Protein AF-A0A7S4FF90-F1 (afdb_monomer_lite)

Structure (mmCIF, N/CA/C/O backbone):
data_AF-A0A7S4FF90-F1
#
_entry.id   AF-A0A7S4FF90-F1
#
loop_
_atom_site.group_PDB
_atom_site.id
_atom_site.type_symbol
_atom_site.label_atom_id
_atom_site.label_alt_id
_atom_site.label_comp_id
_atom_site.label_asym_id
_atom_site.label_entity_id
_atom_site.label_seq_id
_atom_site.pdbx_PDB_ins_code
_atom_site.Cartn_x
_atom_site.Cartn_y
_atom_site.Cartn_z
_atom_site.occupancy
_atom_site.B_iso_or_equiv
_atom_site.auth_seq_id
_atom_site.auth_comp_id
_atom_site.auth_asym_id
_atom_site.auth_atom_id
_atom_site.pdbx_PDB_model_num
ATOM 1 N N . GLY A 1 1 ? 12.988 -17.284 -29.645 1.00 31.52 1 GLY A N 1
ATOM 2 C CA . GLY A 1 1 ? 12.942 -15.850 -29.311 1.00 31.52 1 GLY A CA 1
ATOM 3 C C . GLY A 1 1 ? 12.206 -15.720 -28.003 1.00 31.52 1 GLY A C 1
ATOM 4 O O . GLY A 1 1 ? 11.126 -16.286 -27.910 1.00 31.52 1 GLY A O 1
ATOM 5 N N . ASN A 1 2 ? 12.832 -15.107 -26.997 1.00 38.25 2 ASN A N 1
ATOM 6 C CA . ASN A 1 2 ? 12.338 -15.060 -25.618 1.00 38.25 2 ASN A CA 1
ATOM 7 C C . ASN A 1 2 ? 10.950 -14.419 -25.531 1.00 38.25 2 ASN A C 1
ATOM 9 O O . ASN A 1 2 ? 10.757 -13.284 -25.960 1.00 38.25 2 ASN A O 1
ATOM 13 N N . GLY A 1 3 ? 10.005 -15.183 -24.983 1.00 40.59 3 GLY A N 1
ATOM 14 C CA . GLY A 1 3 ? 8.687 -14.714 -24.585 1.00 40.59 3 GLY A CA 1
ATOM 15 C C . GLY A 1 3 ? 8.758 -14.007 -23.235 1.00 40.59 3 GLY A C 1
ATOM 16 O O . GLY A 1 3 ? 9.409 -14.489 -22.315 1.00 40.59 3 GLY A O 1
ATOM 17 N N . GLY A 1 4 ? 8.085 -12.868 -23.130 1.00 38.28 4 GLY A N 1
ATOM 18 C CA . GLY A 1 4 ? 8.013 -12.059 -21.915 1.00 38.28 4 GLY A CA 1
ATOM 19 C C . GLY A 1 4 ? 6.766 -11.193 -21.980 1.00 38.28 4 GLY A C 1
ATOM 20 O O . GLY A 1 4 ? 6.821 -10.030 -22.347 1.00 38.28 4 GLY A O 1
ATOM 21 N N . GLY A 1 5 ? 5.616 -11.815 -21.749 1.00 40.16 5 GLY A N 1
ATOM 22 C CA . GLY A 1 5 ? 4.304 -11.179 -21.832 1.00 40.16 5 GLY A CA 1
ATOM 23 C C . GLY A 1 5 ? 3.235 -12.143 -21.341 1.00 40.16 5 GLY A C 1
ATOM 24 O O . GLY A 1 5 ? 2.258 -12.408 -22.037 1.00 40.16 5 GLY A O 1
ATOM 25 N N . GLY A 1 6 ? 3.484 -12.776 -20.194 1.00 44.72 6 GLY A N 1
ATOM 26 C CA . GLY A 1 6 ? 2.491 -13.623 -19.550 1.00 44.72 6 GLY A CA 1
ATOM 27 C C . GLY A 1 6 ? 1.361 -12.753 -19.014 1.00 44.72 6 GLY A C 1
ATOM 28 O O . GLY A 1 6 ? 1.610 -11.826 -18.248 1.00 44.72 6 GLY A O 1
ATOM 29 N N . ARG A 1 7 ? 0.122 -13.062 -19.409 1.00 55.56 7 ARG A N 1
ATOM 30 C CA . ARG A 1 7 ? -1.108 -12.631 -18.728 1.00 55.56 7 ARG A CA 1
ATOM 31 C C . ARG A 1 7 ? -1.190 -13.327 -17.364 1.00 55.56 7 ARG A C 1
ATOM 33 O O . ARG A 1 7 ? -2.052 -14.174 -17.162 1.00 55.56 7 ARG A O 1
ATOM 40 N N . ASN A 1 8 ? -0.226 -13.070 -16.493 1.00 62.44 8 ASN A N 1
ATOM 41 C CA . ASN A 1 8 ? -0.257 -13.612 -15.148 1.00 62.44 8 ASN A CA 1
ATOM 42 C C . ASN A 1 8 ? -1.227 -12.764 -14.333 1.00 62.44 8 ASN A C 1
ATOM 44 O O . ASN A 1 8 ? -1.243 -11.536 -14.473 1.00 62.44 8 ASN A O 1
ATOM 48 N N . ASP A 1 9 ? -2.032 -13.424 -13.505 1.00 70.44 9 ASP A N 1
ATOM 49 C CA . ASP A 1 9 ? -2.804 -12.720 -12.493 1.00 70.44 9 ASP A CA 1
ATOM 50 C C . ASP A 1 9 ? -1.830 -11.908 -11.628 1.00 70.44 9 ASP A C 1
ATOM 52 O O . ASP A 1 9 ? -0.732 -12.387 -11.313 1.00 70.44 9 ASP A O 1
ATOM 56 N N . PRO A 1 10 ? -2.178 -10.665 -11.275 1.00 80.38 10 PRO A N 1
ATOM 57 C CA . PRO A 1 10 ? -1.313 -9.868 -10.433 1.00 80.38 10 PRO A CA 1
ATOM 58 C C . PRO A 1 10 ? -1.203 -10.509 -9.055 1.00 80.38 10 PRO A C 1
ATOM 60 O O . PRO A 1 10 ? -2.195 -10.941 -8.464 1.00 80.38 10 PRO A O 1
ATOM 63 N N . PHE A 1 11 ? 0.015 -10.514 -8.533 1.00 82.69 11 PHE A N 1
ATOM 64 C CA . PHE A 1 11 ? 0.277 -10.881 -7.156 1.00 82.69 11 PHE A CA 1
ATOM 65 C C . PHE A 1 11 ? 0.135 -9.645 -6.263 1.00 82.69 11 PHE A C 1
ATOM 67 O O . PHE A 1 11 ? 0.699 -8.591 -6.551 1.00 82.69 11 PHE A O 1
ATOM 74 N N . VAL A 1 12 ? -0.635 -9.783 -5.187 1.00 88.12 12 VAL A N 1
ATOM 75 C CA . VAL A 1 12 ? -0.712 -8.821 -4.086 1.00 88.12 12 VAL A CA 1
ATOM 76 C C . VAL A 1 12 ? -0.444 -9.622 -2.822 1.00 88.12 12 VAL A C 1
ATOM 78 O O . VAL A 1 12 ? -1.143 -10.603 -2.567 1.00 88.12 12 VAL A O 1
ATOM 81 N N . GLY A 1 13 ? 0.582 -9.233 -2.074 1.00 89.25 13 GLY A N 1
ATOM 82 C CA . GLY A 1 13 ? 0.916 -9.841 -0.792 1.00 89.25 13 GLY A CA 1
ATOM 83 C C . GLY A 1 13 ? 0.886 -8.814 0.332 1.00 89.25 13 GLY A C 1
ATOM 84 O O . GLY A 1 13 ? 0.913 -7.610 0.075 1.00 89.25 13 GLY A O 1
ATOM 85 N N . ASP A 1 14 ? 0.818 -9.326 1.556 1.00 92.81 14 ASP A N 1
ATOM 86 C CA . ASP A 1 14 ? 0.769 -8.542 2.785 1.00 92.81 14 ASP A CA 1
ATOM 87 C C . ASP A 1 14 ? 2.073 -8.723 3.568 1.00 92.81 14 ASP A C 1
ATOM 89 O O . ASP A 1 14 ? 2.492 -9.853 3.865 1.00 92.81 14 ASP A O 1
ATOM 93 N N . PHE A 1 15 ? 2.749 -7.606 3.815 1.00 93.81 15 PHE A N 1
ATOM 94 C CA . PHE A 1 15 ? 4.117 -7.568 4.311 1.00 93.81 15 PHE A CA 1
ATOM 95 C C . PHE A 1 15 ? 4.300 -6.406 5.279 1.00 93.81 15 PHE A C 1
ATOM 97 O O . PHE A 1 15 ? 3.741 -5.325 5.085 1.00 93.81 15 PHE A O 1
ATOM 104 N N . PHE A 1 16 ? 5.160 -6.609 6.271 1.00 94.50 16 PHE A N 1
ATOM 105 C CA . PHE A 1 16 ? 5.521 -5.594 7.245 1.00 94.50 16 PHE A CA 1
ATOM 106 C C . PHE A 1 16 ? 7.035 -5.575 7.461 1.00 94.50 16 PHE A C 1
ATOM 108 O O . PHE A 1 16 ? 7.709 -6.605 7.465 1.00 94.50 16 PHE A O 1
ATOM 115 N N . GLU A 1 17 ? 7.583 -4.378 7.632 1.00 93.12 17 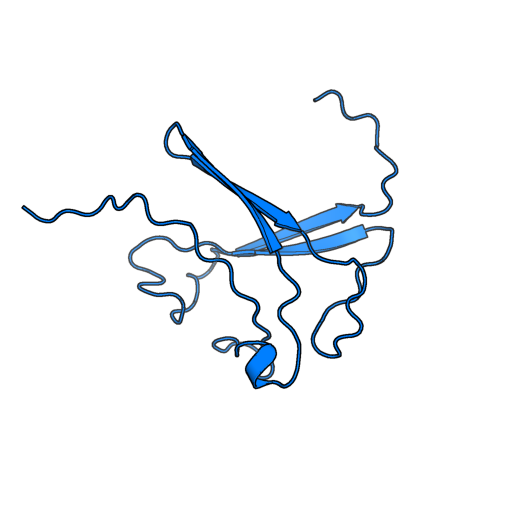GLU A N 1
ATOM 116 C CA . GLU A 1 17 ? 9.006 -4.177 7.864 1.00 93.12 17 GLU A CA 1
ATOM 117 C C . GLU A 1 17 ? 9.233 -3.926 9.369 1.00 93.12 17 GLU A C 1
ATOM 119 O O . GLU A 1 17 ? 8.695 -2.975 9.939 1.00 93.12 17 GLU A O 1
ATOM 124 N N . VAL A 1 18 ? 10.028 -4.790 10.021 1.00 93.25 18 VAL A N 1
ATOM 125 C CA . VAL A 1 18 ? 10.363 -4.703 11.460 1.00 93.25 18 VAL A CA 1
ATOM 126 C C . VAL A 1 18 ? 11.809 -4.256 11.754 1.00 93.25 18 VAL A C 1
ATOM 128 O O . VAL A 1 18 ? 12.180 -4.105 12.923 1.00 93.25 18 VAL A O 1
ATOM 131 N N . HIS A 1 19 ? 12.658 -4.085 10.740 1.00 91.81 19 HIS A N 1
ATOM 132 C CA . HIS A 1 19 ? 14.110 -3.885 10.844 1.00 91.81 19 HIS A CA 1
ATOM 133 C C . HIS A 1 19 ? 14.609 -2.519 10.309 1.00 91.81 19 HIS A C 1
ATOM 135 O O . HIS A 1 19 ? 15.810 -2.235 10.353 1.00 91.81 19 HIS A O 1
ATOM 141 N N . GLY A 1 20 ? 13.717 -1.636 9.870 1.00 88.25 20 GLY A N 1
ATOM 142 C CA . GLY A 1 20 ? 13.978 -0.380 9.177 1.00 88.25 20 GLY A CA 1
ATOM 143 C C . GLY A 1 20 ? 14.141 -0.514 7.655 1.00 88.25 20 GLY A C 1
ATOM 144 O O . GLY A 1 20 ? 13.205 -0.746 6.904 1.00 88.25 20 GLY A O 1
ATOM 145 N N . ASN A 1 21 ? 15.336 -0.218 7.152 1.00 86.62 21 ASN A N 1
ATOM 146 C CA . ASN A 1 21 ? 15.607 -0.159 5.712 1.00 86.62 21 ASN A CA 1
ATOM 147 C C . ASN A 1 21 ? 16.015 -1.543 5.173 1.00 86.62 21 ASN A C 1
ATOM 149 O O . ASN A 1 21 ? 17.150 -1.713 4.717 1.00 86.62 21 ASN A O 1
ATOM 153 N N . ALA A 1 22 ? 15.131 -2.535 5.307 1.00 90.81 22 ALA A N 1
ATOM 154 C CA . ALA A 1 22 ? 15.365 -3.919 4.899 1.00 90.81 22 ALA A CA 1
ATOM 155 C C . ALA A 1 22 ? 14.195 -4.489 4.076 1.00 90.81 22 ALA A C 1
ATOM 157 O O . ALA A 1 22 ? 13.176 -3.831 3.866 1.00 90.81 22 ALA A O 1
ATOM 158 N N . VAL A 1 23 ? 14.374 -5.714 3.573 1.00 91.19 23 VAL A N 1
ATOM 159 C CA . VAL A 1 23 ? 13.310 -6.464 2.891 1.00 91.19 23 VAL A CA 1
ATOM 160 C C . VAL A 1 23 ? 12.199 -6.751 3.905 1.00 91.19 23 VAL A C 1
ATOM 162 O O . VAL A 1 23 ? 12.515 -7.245 4.990 1.00 91.19 23 VAL A O 1
ATOM 165 N N . PRO A 1 24 ? 10.929 -6.446 3.593 1.00 93.69 24 PRO A N 1
ATOM 166 C CA . PRO A 1 24 ? 9.842 -6.672 4.529 1.00 93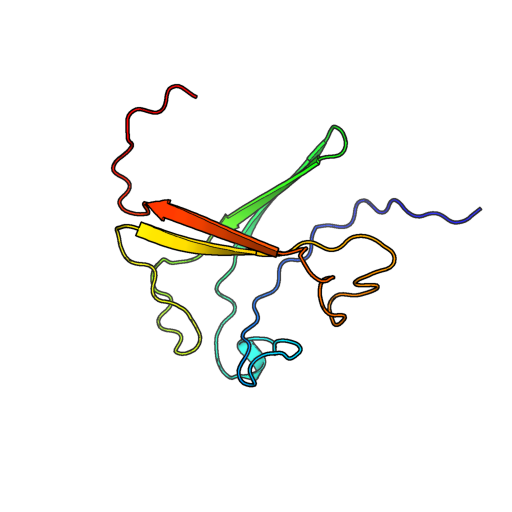.69 24 PRO A CA 1
ATOM 167 C C . PRO A 1 24 ? 9.535 -8.170 4.659 1.00 93.69 24 PRO A C 1
ATOM 169 O O . PRO A 1 24 ? 9.607 -8.928 3.687 1.00 93.69 24 PRO A O 1
ATOM 172 N N . ASP A 1 25 ? 9.160 -8.592 5.862 1.00 94.19 25 ASP A N 1
ATOM 173 C CA . ASP A 1 25 ? 8.723 -9.958 6.130 1.00 94.19 25 ASP A CA 1
ATOM 174 C C . ASP A 1 25 ? 7.237 -10.107 5.791 1.00 94.19 25 ASP A C 1
ATOM 176 O O . ASP A 1 25 ? 6.459 -9.156 5.878 1.00 94.19 25 ASP A O 1
ATOM 180 N N . SER A 1 26 ? 6.808 -11.316 5.420 1.00 93.88 26 SER A N 1
ATOM 181 C CA . SER A 1 26 ? 5.372 -11.588 5.290 1.00 93.88 26 SER A CA 1
ATOM 182 C C . SER A 1 26 ? 4.689 -11.416 6.643 1.00 93.88 26 SER A C 1
ATOM 184 O O . SER A 1 26 ? 5.151 -11.975 7.642 1.00 93.88 26 SER A O 1
ATOM 186 N N . ASP A 1 27 ? 3.555 -10.719 6.659 1.00 92.44 27 ASP A N 1
ATOM 187 C CA . ASP A 1 27 ? 2.858 -10.402 7.905 1.00 92.44 27 ASP A CA 1
ATOM 188 C C . ASP A 1 27 ? 2.429 -11.665 8.683 1.00 92.44 27 ASP A C 1
ATOM 190 O O . ASP A 1 27 ? 2.616 -11.792 9.896 1.00 92.44 27 ASP A O 1
ATOM 194 N N . VAL A 1 28 ? 2.010 -12.705 7.955 1.00 94.12 28 VAL A N 1
ATOM 195 C CA . VAL A 1 28 ? 1.678 -14.021 8.526 1.00 94.12 28 VAL A CA 1
ATOM 196 C C . VAL A 1 28 ? 2.873 -14.653 9.253 1.00 94.12 28 VAL A C 1
ATOM 198 O O . VAL A 1 28 ? 2.703 -15.265 10.309 1.00 94.12 28 VAL A O 1
ATOM 201 N N . THR A 1 29 ? 4.095 -14.495 8.735 1.00 94.19 29 THR A N 1
ATOM 202 C CA . THR A 1 29 ? 5.318 -15.013 9.380 1.00 94.19 29 THR A CA 1
ATOM 203 C C . THR A 1 29 ? 5.615 -14.283 10.691 1.00 94.19 29 THR A C 1
ATOM 205 O O . THR A 1 29 ? 6.131 -14.888 11.632 1.00 94.19 29 THR A O 1
ATOM 208 N N . LEU A 1 30 ? 5.230 -13.010 10.792 1.00 93.31 30 LEU A N 1
ATOM 209 C CA . LEU A 1 30 ? 5.333 -12.208 12.012 1.00 93.31 30 LEU A CA 1
ATOM 210 C C . LEU A 1 30 ? 4.195 -12.488 13.017 1.00 93.31 30 LEU A C 1
ATOM 212 O O . LEU A 1 30 ? 4.156 -11.911 14.114 1.00 93.31 30 LEU A O 1
ATOM 216 N N . GLY A 1 31 ? 3.279 -13.398 12.674 1.00 93.75 31 GLY A N 1
ATOM 217 C CA . GLY A 1 31 ? 2.119 -13.771 13.479 1.00 93.75 31 GLY A CA 1
ATOM 218 C C . GLY A 1 31 ? 0.915 -12.846 13.307 1.00 93.75 31 GLY A C 1
ATOM 219 O O . GLY A 1 31 ? 0.064 -12.835 14.199 1.00 93.75 31 GLY A O 1
ATOM 220 N N . GLY A 1 32 ? 0.881 -12.070 12.222 1.00 94.00 32 GLY A N 1
ATOM 221 C CA . GLY A 1 32 ? -0.277 -11.300 11.788 1.00 94.00 32 GLY A CA 1
ATOM 222 C C . GLY A 1 32 ? -1.215 -12.067 10.848 1.00 94.00 32 GLY A C 1
ATOM 223 O O . GLY A 1 32 ? -1.209 -13.308 10.810 1.00 94.00 32 GLY A O 1
ATOM 224 N N . THR A 1 33 ? -2.030 -11.344 10.085 1.00 92.62 33 THR A N 1
ATOM 225 C CA . THR A 1 33 ? -3.015 -11.864 9.135 1.00 92.62 33 THR A CA 1
ATOM 226 C C . THR A 1 33 ? -2.887 -11.224 7.757 1.00 92.62 33 THR A C 1
ATOM 228 O O . THR A 1 33 ? -2.464 -10.098 7.602 1.00 92.62 33 THR A O 1
ATOM 231 N N . ASN A 1 34 ? -3.274 -11.955 6.706 1.00 90.44 34 ASN A N 1
ATOM 232 C CA . ASN A 1 34 ? -3.407 -11.332 5.389 1.00 90.44 34 ASN A CA 1
ATOM 233 C C . ASN A 1 34 ? -4.730 -10.558 5.333 1.00 90.44 34 ASN A C 1
ATOM 235 O O . ASN A 1 34 ? -5.804 -11.170 5.269 1.00 90.44 34 ASN A O 1
ATOM 239 N N . ASP A 1 35 ? -4.643 -9.232 5.339 1.00 90.19 35 ASP A N 1
ATOM 240 C CA . ASP A 1 35 ? -5.783 -8.321 5.409 1.00 90.19 35 ASP A CA 1
ATOM 241 C C . ASP A 1 35 ? -6.109 -7.635 4.073 1.00 90.19 35 ASP A C 1
ATOM 243 O O . ASP A 1 35 ? -7.049 -6.829 3.986 1.00 90.19 35 ASP A O 1
ATOM 247 N N . LEU A 1 36 ? -5.384 -7.992 3.008 1.00 92.50 36 LEU A N 1
ATOM 248 C CA . LEU A 1 36 ? -5.581 -7.495 1.650 1.00 92.50 36 LEU A CA 1
ATOM 249 C C . LEU A 1 36 ? -6.322 -8.503 0.761 1.00 92.50 36 LEU A C 1
ATOM 251 O O . LEU A 1 36 ? -5.868 -9.610 0.483 1.00 92.50 36 LEU A O 1
ATOM 255 N N . GLU A 1 37 ? -7.460 -8.073 0.218 1.00 91.69 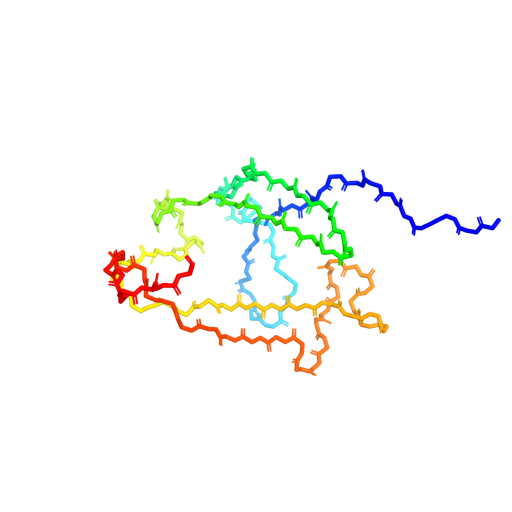37 GLU A N 1
ATOM 256 C CA . GLU A 1 37 ? -8.235 -8.824 -0.771 1.00 91.69 37 GLU A CA 1
ATOM 257 C C . GLU A 1 37 ? -8.133 -8.147 -2.146 1.00 91.69 37 GLU A C 1
ATOM 259 O O . GLU A 1 37 ? -8.478 -6.971 -2.299 1.00 91.69 37 GLU A O 1
ATOM 264 N N . VAL A 1 38 ? -7.727 -8.891 -3.180 1.00 91.44 38 VAL A N 1
ATOM 265 C CA . VAL A 1 38 ? -7.840 -8.428 -4.572 1.00 91.44 38 VAL A CA 1
ATOM 266 C C . VAL A 1 38 ? -9.295 -8.541 -5.017 1.00 91.44 38 VAL A C 1
ATOM 268 O O . VAL A 1 38 ? -9.838 -9.631 -5.154 1.00 91.44 38 VAL A O 1
ATOM 271 N N . VAL A 1 39 ? -9.924 -7.400 -5.289 1.00 94.38 39 VAL A N 1
ATOM 272 C CA . VAL A 1 39 ? -11.319 -7.323 -5.745 1.00 94.38 39 VAL A CA 1
ATOM 273 C C . VAL A 1 39 ? -11.417 -7.517 -7.257 1.00 94.38 39 VAL A C 1
ATOM 275 O O . VAL A 1 39 ? -12.325 -8.184 -7.745 1.00 94.38 39 VAL A O 1
ATOM 278 N N . SER A 1 40 ? -10.517 -6.894 -8.019 1.00 92.94 40 SER A N 1
ATOM 279 C CA . SER A 1 40 ? -10.477 -7.015 -9.480 1.00 92.94 40 SER A CA 1
ATOM 280 C C . SER A 1 40 ? -9.148 -6.525 -10.038 1.00 92.94 40 SER A C 1
ATOM 282 O O . SER A 1 40 ? -8.518 -5.646 -9.448 1.00 92.94 40 SER A O 1
ATOM 284 N N . HIS A 1 41 ? -8.786 -7.000 -11.224 1.00 92.06 41 HIS A N 1
ATOM 285 C CA . HIS A 1 41 ? -7.638 -6.506 -11.969 1.00 92.06 41 HIS A CA 1
ATOM 286 C C . HIS A 1 41 ? -7.959 -6.384 -13.459 1.00 92.06 41 HIS A C 1
ATOM 288 O O . HIS A 1 41 ? -8.724 -7.175 -14.009 1.00 92.06 41 HIS A O 1
ATOM 294 N N . ILE A 1 42 ? -7.390 -5.375 -14.113 1.00 91.81 42 ILE A N 1
ATOM 295 C CA . ILE A 1 42 ? -7.537 -5.154 -15.554 1.00 91.81 42 ILE A CA 1
ATOM 296 C C . ILE A 1 42 ? -6.177 -4.748 -16.112 1.00 91.81 42 ILE A C 1
ATOM 298 O O . ILE A 1 42 ? -5.536 -3.847 -15.576 1.00 91.81 42 ILE A O 1
ATOM 302 N N . TYR A 1 43 ? -5.767 -5.377 -17.214 1.00 87.62 43 TYR A N 1
ATOM 303 C CA . TYR A 1 43 ? -4.663 -4.904 -18.043 1.00 87.62 43 TYR A CA 1
ATOM 304 C C . TYR A 1 43 ? -5.206 -4.452 -19.397 1.00 87.62 43 TYR A C 1
ATOM 306 O O . TYR A 1 43 ? -5.742 -5.259 -20.162 1.00 87.62 43 TYR A O 1
ATOM 314 N N . LYS A 1 44 ? -5.106 -3.154 -19.683 1.00 89.75 44 LYS A N 1
ATOM 315 C CA . LYS A 1 44 ? -5.602 -2.558 -20.927 1.00 89.75 44 LYS A CA 1
ATOM 316 C C . LYS A 1 44 ? -4.769 -1.334 -21.291 1.00 89.75 44 LYS A C 1
ATOM 318 O O . LYS A 1 44 ? -4.396 -0.567 -20.413 1.00 89.75 44 LYS A O 1
ATOM 323 N N . ASP A 1 45 ? -4.493 -1.148 -22.581 1.00 91.06 45 ASP A N 1
ATOM 324 C CA . ASP A 1 45 ? -3.797 0.034 -23.113 1.00 91.06 45 ASP A CA 1
ATOM 325 C C . ASP A 1 45 ? -2.467 0.327 -22.393 1.00 91.06 45 ASP A C 1
ATOM 327 O O . ASP A 1 45 ? -2.176 1.468 -22.042 1.00 91.06 45 ASP A O 1
ATOM 331 N N . TRP A 1 46 ? -1.673 -0.725 -22.146 1.00 86.12 46 TRP A N 1
ATOM 332 C CA . TRP A 1 46 ? -0.399 -0.665 -21.411 1.00 86.12 46 TRP A CA 1
ATOM 333 C C . TRP A 1 46 ? -0.510 -0.190 -19.955 1.00 86.12 46 TRP A C 1
ATOM 335 O O . TRP A 1 46 ? 0.480 0.227 -19.360 1.00 86.12 46 TRP A O 1
ATOM 345 N N . LYS A 1 47 ? -1.701 -0.280 -19.358 1.00 88.00 47 LYS A N 1
ATOM 346 C CA . LYS A 1 47 ? -1.955 0.067 -17.959 1.00 88.00 47 LYS A CA 1
ATOM 347 C C . LYS A 1 47 ? -2.497 -1.136 -17.204 1.00 88.00 47 LYS A C 1
ATOM 349 O O . LYS A 1 47 ? -3.441 -1.785 -17.655 1.00 88.00 47 LYS A O 1
ATOM 354 N N . SER A 1 48 ? -1.924 -1.383 -16.032 1.00 88.94 48 SER A N 1
ATOM 355 C CA . SER A 1 48 ? -2.474 -2.295 -15.032 1.00 88.94 48 SER A CA 1
ATOM 356 C C . SER A 1 48 ? -3.307 -1.495 -14.040 1.00 88.94 48 SER A C 1
ATOM 358 O O . SER A 1 48 ? -2.873 -0.459 -13.542 1.00 88.94 48 SER A O 1
ATOM 360 N N . THR A 1 49 ? -4.511 -1.961 -13.745 1.00 91.25 49 THR A N 1
ATOM 361 C CA . THR A 1 49 ? -5.360 -1.410 -12.689 1.00 91.25 49 THR A CA 1
ATOM 362 C C . THR A 1 49 ? -5.707 -2.522 -11.722 1.00 91.25 49 THR A C 1
ATOM 364 O O . THR A 1 49 ? -6.241 -3.554 -12.125 1.00 91.25 49 THR A O 1
ATOM 367 N N . LEU A 1 50 ? -5.408 -2.288 -10.448 1.00 92.56 50 LEU A N 1
ATOM 368 C CA . LEU A 1 50 ? -5.722 -3.166 -9.333 1.00 92.56 50 LEU A CA 1
ATOM 369 C C . LEU A 1 50 ? -6.769 -2.496 -8.457 1.00 92.56 50 LEU A C 1
ATOM 371 O O . LEU A 1 50 ? -6.633 -1.329 -8.097 1.00 92.56 50 LEU A O 1
ATOM 375 N N . ARG A 1 51 ? -7.801 -3.248 -8.087 1.00 93.75 51 ARG A N 1
ATOM 376 C CA . ARG A 1 51 ? -8.709 -2.869 -7.011 1.00 93.75 51 ARG A CA 1
ATOM 377 C C . ARG A 1 51 ? -8.477 -3.814 -5.851 1.00 93.75 51 ARG A C 1
ATOM 379 O O . ARG A 1 51 ? -8.676 -5.017 -5.999 1.00 93.75 51 ARG A O 1
ATOM 386 N N . VAL A 1 52 ? -8.108 -3.252 -4.710 1.00 93.56 52 VAL A N 1
ATOM 387 C CA . VAL A 1 52 ? -7.912 -3.987 -3.461 1.00 93.56 52 VAL A CA 1
ATOM 388 C C . VAL A 1 52 ? -8.921 -3.533 -2.412 1.00 93.56 52 VAL A C 1
ATOM 390 O O . VAL A 1 52 ? -9.508 -2.451 -2.517 1.00 93.56 52 VAL A O 1
ATOM 393 N N . ARG A 1 53 ? -9.146 -4.376 -1.410 1.00 93.56 53 ARG A N 1
ATOM 394 C CA . ARG A 1 53 ? -9.949 -4.081 -0.226 1.00 93.56 53 ARG A CA 1
ATOM 395 C C . ARG A 1 53 ? -9.143 -4.457 1.015 1.00 93.56 53 ARG A C 1
ATOM 397 O O . ARG A 1 53 ? -8.562 -5.531 1.058 1.00 93.56 53 ARG A O 1
ATOM 404 N N . ARG A 1 54 ? -9.180 -3.580 2.018 1.00 93.88 54 ARG A N 1
ATOM 405 C CA . ARG A 1 54 ? -8.656 -3.786 3.374 1.00 93.88 54 ARG A CA 1
ATOM 406 C C . ARG A 1 54 ? -9.648 -3.198 4.369 1.00 93.88 54 ARG A C 1
ATOM 408 O O . ARG A 1 54 ? -10.348 -2.234 4.042 1.00 93.88 54 ARG A O 1
ATOM 415 N N . LYS A 1 55 ? -9.729 -3.747 5.579 1.00 92.62 55 LYS A N 1
ATOM 416 C CA . LYS A 1 55 ? -10.466 -3.087 6.668 1.00 92.62 55 LYS A CA 1
ATOM 417 C C . LYS A 1 55 ? -9.715 -1.822 7.107 1.00 92.62 55 LYS A C 1
ATOM 419 O O . LYS A 1 55 ? -8.496 -1.743 7.008 1.00 92.62 55 LYS A O 1
ATOM 424 N N . LEU A 1 56 ? -10.437 -0.833 7.634 1.00 92.06 56 LEU A N 1
ATOM 425 C CA . LEU A 1 56 ? -9.794 0.339 8.246 1.00 92.06 56 LEU A CA 1
ATOM 426 C C . LEU A 1 56 ? -9.018 -0.047 9.515 1.00 92.06 56 LEU A C 1
ATOM 428 O O . LEU A 1 56 ? -7.936 0.467 9.769 1.00 92.06 56 LEU A O 1
ATOM 432 N N . ASN A 1 57 ? -9.566 -0.988 10.282 1.00 95.00 57 ASN A N 1
ATOM 433 C CA . ASN A 1 57 ? -8.934 -1.593 11.443 1.00 95.00 57 ASN A CA 1
ATOM 434 C C . ASN A 1 57 ? -9.107 -3.112 11.346 1.00 95.00 57 ASN A C 1
ATOM 436 O O . ASN A 1 57 ? -10.238 -3.603 11.276 1.00 95.00 57 ASN A O 1
ATOM 440 N N . THR A 1 58 ? -7.996 -3.830 11.297 1.00 94.69 58 THR A N 1
ATOM 441 C CA . THR A 1 58 ? -7.932 -5.293 11.178 1.00 94.69 58 THR A CA 1
ATOM 442 C C . THR A 1 58 ? -7.881 -5.957 12.554 1.00 94.69 58 THR A C 1
ATOM 444 O O . THR A 1 58 ? -8.388 -7.065 12.721 1.00 94.69 58 THR A O 1
ATOM 447 N N . GLY A 1 59 ? -7.394 -5.229 13.566 1.00 94.75 59 GLY A N 1
ATOM 448 C CA . GLY A 1 59 ? -7.060 -5.757 14.885 1.00 94.75 59 GLY A CA 1
ATOM 449 C C . GLY A 1 59 ? -5.673 -6.401 14.936 1.00 94.75 59 GLY A C 1
ATOM 450 O O . GLY A 1 59 ? -5.283 -6.875 16.004 1.00 94.75 59 GLY A O 1
ATOM 451 N N . ASP A 1 60 ? -4.945 -6.397 13.819 1.00 94.31 60 ASP A N 1
ATOM 452 C CA . ASP A 1 60 ? -3.563 -6.843 13.750 1.00 94.31 60 ASP A CA 1
ATOM 453 C C . ASP A 1 60 ? -2.626 -5.802 14.378 1.00 94.31 60 ASP A 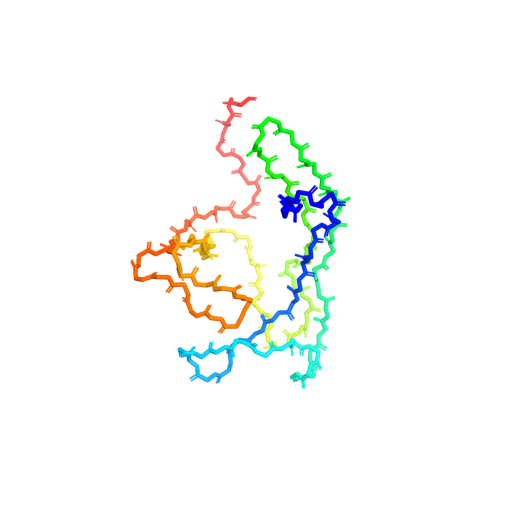C 1
ATOM 455 O O . ASP A 1 60 ? -2.796 -4.595 14.204 1.00 94.31 60 ASP A O 1
ATOM 459 N N . LYS A 1 61 ? -1.632 -6.268 15.136 1.00 94.12 61 LYS A N 1
ATOM 460 C CA . LYS A 1 61 ? -0.624 -5.413 15.777 1.00 94.12 61 LYS A CA 1
ATOM 461 C C . LYS A 1 61 ? 0.407 -4.855 14.791 1.00 94.12 61 LYS A C 1
ATOM 463 O O . LYS A 1 61 ? 1.092 -3.900 15.152 1.00 94.12 61 LYS A O 1
ATOM 468 N N . TRP A 1 62 ? 0.560 -5.469 13.619 1.00 94.25 62 TRP A N 1
ATOM 469 C CA . TRP A 1 62 ? 1.482 -5.021 12.573 1.00 94.25 62 TRP A CA 1
ATOM 470 C C . TRP A 1 62 ? 0.835 -4.004 11.634 1.00 94.25 62 TRP A C 1
ATOM 472 O O . TRP A 1 62 ? 1.517 -3.225 10.972 1.00 94.25 62 TRP A O 1
ATOM 482 N N . ASP A 1 63 ? -0.491 -3.934 11.644 1.00 95.00 63 ASP A N 1
ATOM 483 C CA . ASP A 1 63 ? -1.240 -3.043 10.788 1.00 95.00 63 ASP A CA 1
ATOM 484 C C . ASP A 1 63 ? -1.363 -1.619 11.326 1.00 95.00 63 ASP A C 1
ATOM 486 O O . ASP A 1 63 ? -1.677 -1.360 12.491 1.00 95.00 63 ASP A O 1
ATOM 490 N N . ALA A 1 64 ? -1.271 -0.658 10.408 1.00 93.25 64 ALA A N 1
ATOM 491 C CA . ALA A 1 64 ? -1.730 0.693 10.683 1.00 93.25 64 ALA A CA 1
ATOM 492 C C . ALA A 1 64 ? -3.266 0.728 10.774 1.00 93.25 64 ALA A C 1
ATOM 494 O O . ALA A 1 64 ? -3.978 0.327 9.841 1.00 93.25 64 ALA A O 1
ATOM 495 N N . VAL A 1 65 ? -3.785 1.274 11.879 1.00 95.00 65 VAL A N 1
ATOM 496 C CA . VAL A 1 65 ? -5.210 1.597 12.015 1.00 95.00 65 VAL A CA 1
ATOM 497 C C . VAL A 1 65 ? -5.504 2.851 11.200 1.00 95.00 65 VAL A C 1
ATOM 499 O O . VAL A 1 65 ? -5.091 3.954 11.558 1.00 95.00 65 VAL A O 1
ATOM 502 N N . LEU A 1 66 ? -6.255 2.689 10.113 1.00 93.31 66 LEU A N 1
ATOM 503 C CA . LEU A 1 66 ? -6.719 3.801 9.295 1.00 93.31 66 LEU A CA 1
ATOM 504 C C . LEU A 1 66 ? -7.904 4.465 9.991 1.00 93.31 66 LEU A C 1
ATOM 506 O O . LEU A 1 66 ? -8.906 3.823 10.317 1.00 93.31 66 LEU A O 1
ATOM 510 N N . THR A 1 67 ? -7.795 5.767 10.217 1.00 92.88 67 THR A N 1
ATOM 511 C CA . THR A 1 67 ? -8.858 6.569 10.824 1.00 92.88 67 THR A CA 1
ATOM 512 C C . THR A 1 67 ? -9.416 7.549 9.806 1.00 92.88 67 THR A C 1
ATOM 514 O O . THR A 1 67 ? -8.813 7.807 8.768 1.00 92.88 67 THR A O 1
ATOM 517 N N . LYS A 1 68 ? -10.611 8.074 10.081 1.00 91.56 68 LYS A N 1
ATOM 518 C CA . LYS A 1 68 ? -11.177 9.143 9.262 1.00 91.56 68 LYS A CA 1
ATOM 519 C C . LYS A 1 68 ? -10.299 10.387 9.370 1.00 91.56 68 LYS A C 1
ATOM 521 O O . LYS A 1 68 ? -10.041 10.842 10.483 1.00 91.56 68 LYS A O 1
ATOM 526 N N . GLY A 1 69 ? -9.924 10.948 8.227 1.00 91.12 69 GLY A N 1
ATOM 527 C CA . GLY A 1 69 ? -9.113 12.154 8.137 1.00 91.12 69 GLY A CA 1
ATOM 528 C C . GLY A 1 69 ? -7.890 11.987 7.230 1.00 91.12 69 GLY A C 1
ATOM 529 O O . GLY A 1 69 ? -7.746 10.957 6.558 1.00 91.12 69 GLY A O 1
ATOM 530 N N . PRO A 1 70 ? -6.994 12.989 7.230 1.00 93.81 70 PRO A N 1
ATOM 531 C CA . PRO A 1 70 ? -5.751 12.961 6.469 1.00 93.81 70 PRO A CA 1
ATOM 532 C C . PRO A 1 70 ? -4.895 11.743 6.826 1.00 93.81 70 PRO A C 1
ATOM 534 O O . PRO A 1 70 ? -4.580 11.513 7.992 1.00 93.81 70 PRO A O 1
ATOM 537 N N . THR A 1 71 ? -4.516 10.977 5.812 1.00 94.50 71 THR A N 1
ATOM 538 C CA . THR A 1 71 ? -3.696 9.770 5.910 1.00 94.50 71 THR A CA 1
ATOM 539 C C . THR A 1 71 ? -2.608 9.828 4.852 1.00 94.50 71 THR A C 1
ATOM 541 O O . THR A 1 71 ? -2.894 10.042 3.673 1.00 94.50 71 THR A O 1
ATOM 544 N N . ASP A 1 72 ? -1.367 9.598 5.262 1.00 95.56 72 ASP A N 1
ATOM 545 C CA . ASP A 1 72 ? -0.259 9.470 4.326 1.00 95.56 72 ASP A CA 1
ATOM 546 C C . ASP A 1 72 ? -0.230 8.054 3.745 1.00 95.56 72 ASP A C 1
ATOM 548 O O . ASP A 1 72 ? -0.155 7.062 4.470 1.00 95.56 72 ASP A O 1
ATOM 552 N N . ILE A 1 73 ? -0.293 7.965 2.420 1.00 94.25 73 ILE A N 1
ATOM 553 C CA . ILE A 1 73 ? -0.102 6.732 1.663 1.00 94.25 73 ILE A CA 1
ATOM 554 C C . ILE A 1 73 ? 1.275 6.806 1.013 1.00 94.25 73 ILE A C 1
ATOM 556 O O . ILE A 1 73 ? 1.547 7.693 0.199 1.00 94.25 73 ILE A O 1
ATOM 560 N N . VAL A 1 74 ? 2.135 5.855 1.364 1.00 95.06 74 VAL A N 1
ATOM 561 C CA . VAL A 1 74 ? 3.449 5.678 0.743 1.00 95.06 74 VAL A CA 1
ATOM 562 C C . VAL A 1 74 ? 3.312 4.711 -0.425 1.00 95.06 74 VAL A C 1
ATOM 564 O O . VAL A 1 74 ? 2.620 3.699 -0.327 1.00 95.06 74 VAL A O 1
ATOM 567 N N . TYR A 1 75 ? 3.966 5.024 -1.536 1.00 93.75 75 TYR A N 1
ATOM 568 C CA . TYR A 1 75 ? 4.020 4.158 -2.707 1.00 93.75 75 TYR A CA 1
ATOM 569 C C . TYR A 1 75 ? 5.435 4.138 -3.280 1.00 93.75 75 TYR A C 1
ATOM 571 O O . TYR A 1 75 ? 6.180 5.108 -3.158 1.00 93.75 75 TYR A O 1
ATOM 579 N N . ALA A 1 76 ? 5.797 3.031 -3.916 1.00 92.44 76 ALA A N 1
ATOM 580 C CA . ALA A 1 76 ? 7.080 2.840 -4.577 1.00 92.44 76 ALA A CA 1
ATOM 581 C C . ALA A 1 76 ? 6.879 2.069 -5.884 1.00 92.44 76 ALA A C 1
ATOM 583 O O . ALA A 1 76 ? 5.831 1.446 -6.087 1.00 92.44 76 ALA A O 1
ATOM 584 N N . TRP A 1 77 ? 7.838 2.171 -6.799 1.00 90.25 77 TRP A N 1
ATOM 585 C CA . TRP A 1 77 ? 7.776 1.497 -8.093 1.00 90.25 77 TRP A CA 1
ATOM 586 C C . TRP A 1 77 ? 9.151 1.003 -8.530 1.00 90.25 77 TRP A C 1
ATOM 588 O O . TRP A 1 77 ? 10.180 1.508 -8.101 1.00 90.25 77 TRP A O 1
ATOM 598 N N . CYS A 1 78 ? 9.162 0.016 -9.417 1.00 86.12 78 CYS A N 1
ATOM 599 C CA . CYS A 1 78 ? 10.376 -0.634 -9.893 1.00 86.12 78 CYS A CA 1
ATOM 600 C C . CYS A 1 78 ? 10.542 -0.396 -11.391 1.00 86.12 78 CYS A C 1
ATOM 602 O O . CYS A 1 78 ? 9.599 -0.615 -12.158 1.00 86.12 78 CYS A O 1
ATOM 604 N N . VAL A 1 79 ? 11.737 0.014 -11.819 1.00 84.00 79 VAL A N 1
ATOM 605 C CA . VAL A 1 79 ? 12.105 0.102 -13.238 1.00 84.00 79 VAL A CA 1
ATOM 606 C C . VAL A 1 79 ? 13.473 -0.539 -13.442 1.00 84.00 79 VAL A C 1
ATOM 608 O O . VAL A 1 79 ? 14.433 -0.207 -12.747 1.00 84.00 79 VAL A O 1
ATOM 611 N N . GLU A 1 80 ? 13.581 -1.424 -14.438 1.00 78.56 80 GLU A N 1
ATOM 612 C CA . GLU A 1 80 ? 14.868 -2.009 -14.820 1.00 78.56 80 GLU A CA 1
ATOM 613 C C . GLU A 1 80 ? 15.925 -0.911 -15.089 1.00 78.56 80 GLU A C 1
ATOM 615 O O . GLU A 1 80 ? 15.619 0.103 -15.724 1.00 78.56 80 GLU A O 1
ATOM 620 N N . PRO A 1 81 ? 17.186 -1.099 -14.649 1.00 76.12 81 PRO A N 1
ATOM 621 C CA . PRO A 1 81 ? 17.764 -2.343 -14.131 1.00 76.12 81 PRO A CA 1
ATOM 622 C C . PRO A 1 81 ? 17.635 -2.534 -12.607 1.00 76.12 81 PRO A C 1
ATOM 624 O O . PRO A 1 81 ? 18.241 -3.466 -12.074 1.00 76.12 81 PRO A O 1
ATOM 627 N N . PHE A 1 82 ? 16.920 -1.649 -11.907 1.00 69.75 82 PHE A N 1
ATOM 628 C CA . PHE A 1 82 ? 16.690 -1.740 -10.465 1.00 69.75 82 PHE A CA 1
ATOM 629 C C . PHE A 1 82 ? 15.497 -2.658 -10.173 1.00 69.75 82 PHE A C 1
ATOM 631 O O . PHE A 1 82 ? 14.601 -2.780 -11.006 1.00 69.75 82 PHE A O 1
ATOM 638 N N . CYS A 1 83 ? 15.498 -3.306 -9.004 1.00 69.94 83 CYS A N 1
ATOM 639 C CA . CYS A 1 83 ? 14.449 -4.239 -8.582 1.00 69.94 83 CYS A CA 1
ATOM 640 C C . CYS A 1 83 ? 14.200 -5.403 -9.543 1.00 69.94 83 CYS A C 1
ATOM 642 O O . CYS A 1 83 ? 13.145 -5.486 -10.172 1.00 69.94 83 CYS A O 1
ATOM 644 N N . LYS A 1 84 ? 15.187 -6.300 -9.675 1.00 74.69 84 LYS A N 1
ATOM 645 C CA . LYS A 1 84 ? 15.088 -7.468 -10.568 1.00 74.69 84 LYS A CA 1
ATOM 646 C C . LYS A 1 84 ? 14.039 -8.472 -10.094 1.00 74.69 84 LYS A C 1
ATOM 648 O O . LYS A 1 84 ? 13.526 -9.236 -10.910 1.00 74.69 84 LYS A O 1
ATOM 653 N N . ASP A 1 85 ? 13.751 -8.462 -8.798 1.00 80.56 85 ASP A N 1
ATOM 654 C CA . ASP A 1 85 ? 12.701 -9.231 -8.142 1.00 80.56 85 ASP A CA 1
ATOM 655 C C . ASP A 1 85 ? 12.104 -8.445 -6.959 1.00 80.56 85 ASP A C 1
ATOM 657 O O . ASP A 1 85 ? 12.523 -7.319 -6.672 1.00 80.56 85 ASP A O 1
ATOM 661 N N . GLU A 1 86 ? 11.105 -9.027 -6.289 1.00 77.62 86 GLU A N 1
ATOM 662 C CA . GLU A 1 86 ? 10.406 -8.410 -5.156 1.00 77.62 86 GLU A CA 1
ATOM 663 C C . GLU A 1 86 ? 11.267 -8.160 -3.901 1.00 77.62 86 GLU A C 1
ATOM 665 O O . GLU A 1 86 ? 10.789 -7.524 -2.963 1.00 77.62 86 GLU A O 1
ATOM 670 N N . THR A 1 87 ? 12.512 -8.647 -3.857 1.00 83.44 87 THR A N 1
ATOM 671 C CA . THR A 1 87 ? 13.416 -8.510 -2.700 1.00 83.44 87 THR A CA 1
ATOM 672 C C . THR A 1 87 ? 14.477 -7.426 -2.878 1.00 83.44 87 THR A C 1
ATOM 674 O O . THR A 1 87 ? 15.091 -6.985 -1.906 1.00 83.44 87 THR A O 1
ATOM 677 N N . ASP A 1 88 ? 14.690 -6.960 -4.105 1.00 87.56 88 ASP A N 1
ATOM 678 C CA . ASP A 1 88 ? 15.614 -5.872 -4.399 1.00 87.56 88 ASP A CA 1
ATOM 679 C C . ASP A 1 88 ? 15.007 -4.508 -4.004 1.00 87.56 88 ASP A C 1
ATOM 681 O O . ASP A 1 88 ? 13.838 -4.213 -4.255 1.00 87.56 88 ASP A O 1
ATOM 685 N N . ALA A 1 89 ? 15.830 -3.618 -3.446 1.00 88.25 89 ALA A N 1
ATOM 686 C CA . ALA A 1 89 ? 15.393 -2.275 -3.061 1.00 88.25 89 ALA A CA 1
ATOM 687 C C . ALA A 1 89 ? 15.088 -1.374 -4.272 1.00 88.25 89 ALA A C 1
ATOM 689 O O . ALA A 1 89 ? 15.874 -1.322 -5.223 1.00 88.25 89 ALA A O 1
ATOM 690 N N . HIS A 1 90 ? 13.997 -0.600 -4.176 1.00 89.38 90 HIS A N 1
ATOM 691 C CA . HIS A 1 90 ? 13.635 0.464 -5.123 1.00 89.38 90 HIS A CA 1
ATOM 692 C C . HIS A 1 90 ? 14.807 1.429 -5.351 1.00 89.38 90 HIS A C 1
ATOM 694 O O . HIS A 1 90 ? 15.582 1.713 -4.428 1.00 89.38 90 HIS A O 1
ATOM 700 N N . ALA A 1 91 ? 14.954 1.950 -6.574 1.00 90.69 91 ALA A N 1
ATOM 701 C CA . ALA A 1 91 ? 16.040 2.877 -6.872 1.00 90.69 91 ALA A CA 1
ATOM 702 C C . ALA A 1 91 ? 15.894 4.179 -6.057 1.00 90.69 91 ALA A C 1
ATOM 704 O O . ALA A 1 91 ? 14.786 4.557 -5.661 1.00 90.69 91 ALA A O 1
ATOM 705 N N . PRO A 1 92 ? 16.989 4.923 -5.814 1.00 89.50 92 PRO A N 1
ATOM 706 C CA . PRO A 1 92 ? 16.897 6.225 -5.165 1.00 89.50 92 PRO A CA 1
ATOM 707 C C . PRO A 1 92 ? 15.926 7.159 -5.906 1.00 89.50 92 PRO A C 1
ATOM 709 O O . PRO A 1 92 ? 16.169 7.531 -7.050 1.00 89.50 92 PRO A O 1
ATOM 712 N N . GLY A 1 93 ? 14.847 7.559 -5.229 1.00 90.69 93 GLY A N 1
ATOM 713 C CA . GLY A 1 93 ? 13.802 8.423 -5.790 1.00 90.69 93 GLY A CA 1
ATOM 714 C C . GLY A 1 93 ? 12.608 7.689 -6.409 1.00 90.69 93 GLY A C 1
ATOM 715 O O . GLY A 1 93 ? 11.629 8.354 -6.736 1.00 90.69 93 GLY A O 1
ATOM 716 N N . ASP A 1 94 ? 12.635 6.356 -6.496 1.00 92.94 94 ASP A N 1
ATOM 717 C CA . ASP A 1 94 ? 11.519 5.539 -6.997 1.00 92.94 94 ASP A CA 1
ATOM 718 C C . ASP A 1 94 ? 10.469 5.235 -5.910 1.00 92.94 94 ASP A C 1
ATOM 720 O O . ASP A 1 94 ? 10.011 4.108 -5.709 1.00 92.94 94 ASP A O 1
ATOM 724 N N . TRP A 1 95 ? 10.107 6.271 -5.158 1.00 94.38 95 TRP A N 1
ATOM 725 C CA . TRP A 1 95 ? 9.065 6.233 -4.142 1.00 94.38 95 TRP A CA 1
ATOM 726 C C . TRP A 1 95 ? 8.478 7.624 -3.920 1.00 94.38 95 TRP A C 1
ATOM 728 O O . TRP A 1 95 ? 9.053 8.645 -4.303 1.00 94.38 95 TRP A O 1
ATOM 738 N N . GLY A 1 96 ? 7.314 7.671 -3.288 1.00 96.25 96 GLY A N 1
ATOM 739 C CA . GLY A 1 96 ? 6.644 8.908 -2.943 1.00 96.25 96 GLY A CA 1
ATOM 740 C C . GLY A 1 96 ? 5.634 8.724 -1.824 1.00 96.25 96 GLY A C 1
ATOM 741 O O . GLY A 1 96 ? 5.375 7.621 -1.342 1.00 96.25 96 GLY A O 1
ATOM 742 N N . MET A 1 97 ? 5.057 9.846 -1.418 1.00 97.25 97 MET A N 1
ATOM 743 C CA . MET A 1 97 ? 4.005 9.909 -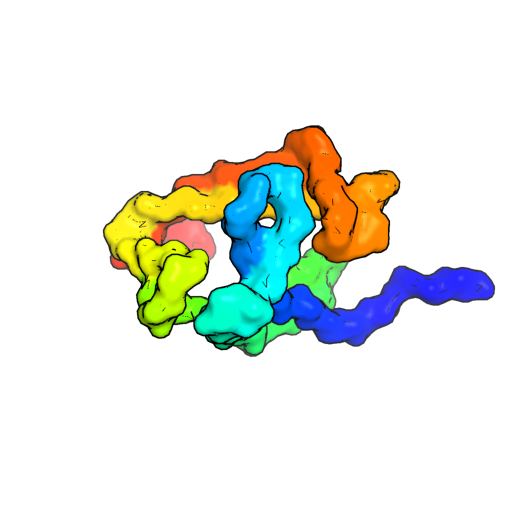0.417 1.00 97.25 97 MET A CA 1
ATOM 744 C C . MET A 1 97 ? 2.917 10.845 -0.927 1.00 97.25 97 MET A C 1
ATOM 746 O O . MET A 1 97 ? 3.210 11.935 -1.422 1.00 97.25 97 MET A O 1
ATOM 750 N N . ILE A 1 98 ? 1.667 10.415 -0.811 1.00 96.31 98 ILE A N 1
ATOM 751 C CA . ILE A 1 98 ? 0.496 11.260 -1.034 1.00 96.31 98 ILE A CA 1
ATOM 752 C C . ILE A 1 98 ? -0.295 11.361 0.263 1.00 96.31 98 ILE A C 1
ATOM 754 O O . ILE A 1 98 ? -0.425 10.381 0.989 1.00 96.31 98 ILE A O 1
ATOM 758 N N . ASN A 1 99 ? -0.855 12.535 0.532 1.00 95.50 99 ASN A N 1
ATOM 759 C CA . ASN A 1 99 ? -1.803 12.714 1.621 1.00 95.50 99 ASN A CA 1
ATOM 760 C C . ASN A 1 99 ? -3.226 12.583 1.067 1.00 95.50 99 ASN A C 1
ATOM 762 O O . ASN A 1 99 ? -3.590 13.270 0.110 1.00 95.50 99 ASN A O 1
ATOM 766 N N . VAL A 1 100 ? -4.011 11.677 1.643 1.00 91.81 100 VAL A N 1
ATOM 767 C CA . VAL A 1 100 ? -5.385 11.374 1.232 1.00 91.81 100 VAL A CA 1
ATOM 768 C C . VAL A 1 100 ? -6.306 11.562 2.427 1.00 91.81 100 VAL A C 1
ATOM 770 O O . VAL A 1 100 ? -6.042 11.024 3.498 1.00 91.81 100 VAL A O 1
ATOM 773 N N . ASP A 1 101 ? -7.409 12.285 2.255 1.00 92.25 101 ASP A N 1
ATOM 774 C CA . ASP A 1 101 ? -8.441 12.354 3.287 1.00 92.25 101 ASP A CA 1
ATOM 775 C C . ASP A 1 101 ? -9.384 11.140 3.200 1.00 92.25 101 ASP A C 1
ATOM 777 O O . ASP A 1 101 ? -10.142 10.982 2.242 1.00 92.25 101 ASP A O 1
ATOM 781 N N . LEU A 1 102 ? -9.338 10.277 4.219 1.00 90.38 102 LEU A N 1
ATOM 782 C CA . LEU A 1 102 ? -10.188 9.091 4.357 1.00 90.38 102 LEU A CA 1
ATOM 783 C C . LEU A 1 102 ? -11.489 9.365 5.136 1.00 90.38 102 LEU A C 1
ATOM 785 O O . LEU A 1 102 ? -12.185 8.427 5.533 1.00 90.38 102 LEU A O 1
ATOM 789 N N . SER A 1 103 ? -11.835 10.630 5.395 1.00 89.19 103 SER A N 1
ATOM 790 C CA . SER A 1 103 ? -13.088 11.020 6.062 1.00 89.19 103 SER A CA 1
ATOM 791 C C . SER A 1 103 ? -14.340 10.570 5.298 1.00 89.19 103 SER A C 1
ATOM 793 O O . SER A 1 103 ? -15.366 10.263 5.918 1.00 89.19 103 SER A O 1
ATOM 795 N N . GLY A 1 104 ? -14.233 10.471 3.968 1.00 79.81 104 GLY A N 1
ATOM 796 C CA . GLY A 1 104 ? -15.361 10.268 3.061 1.00 79.81 104 GLY A CA 1
ATOM 797 C C . GLY A 1 104 ? -16.126 11.559 2.756 1.00 79.81 104 GLY A C 1
ATOM 798 O O . GLY A 1 104 ? -17.087 11.513 1.987 1.00 79.81 104 GLY A O 1
ATOM 799 N N . ASP A 1 105 ? -15.694 12.694 3.313 1.00 73.12 105 ASP A N 1
ATOM 800 C CA . ASP A 1 105 ? -16.228 14.007 2.981 1.00 73.12 105 ASP A CA 1
ATOM 801 C C . A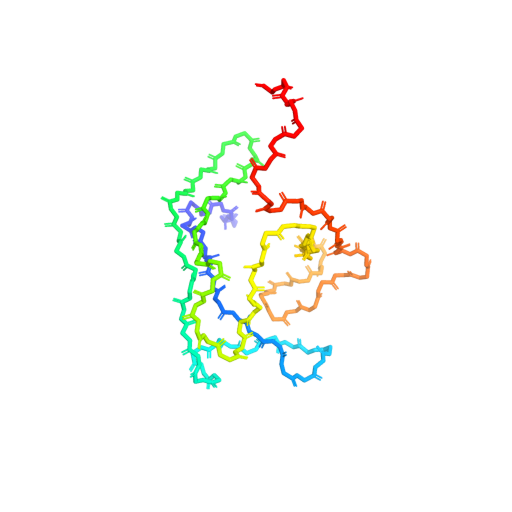SP A 1 105 ? -15.610 14.424 1.649 1.00 73.12 105 ASP A C 1
ATOM 803 O O . ASP A 1 105 ? -14.519 14.987 1.571 1.00 73.12 105 ASP A O 1
ATOM 807 N N . SER A 1 106 ? -16.288 14.089 0.555 1.00 58.03 106 SER A N 1
ATOM 808 C CA . SER A 1 106 ? -15.895 14.578 -0.757 1.00 58.03 106 SER A CA 1
ATOM 809 C C . SER A 1 106 ? -15.892 16.109 -0.733 1.00 58.03 106 SER A C 1
ATOM 811 O O . SER A 1 106 ? -16.954 16.737 -0.706 1.00 58.03 106 SER A O 1
ATOM 813 N N . LEU A 1 107 ? -14.715 16.729 -0.836 1.00 52.34 107 LEU A N 1
ATOM 814 C CA . LEU A 1 107 ? -14.605 17.934 -1.653 1.00 52.34 107 LEU A CA 1
ATOM 815 C C . LEU A 1 107 ? -15.242 17.565 -2.991 1.00 52.34 107 LEU A C 1
ATOM 817 O O . LEU A 1 107 ? -14.778 16.622 -3.625 1.00 52.34 107 LEU A O 1
ATOM 821 N N . ASN A 1 108 ? -16.346 18.227 -3.343 1.00 46.66 108 ASN A N 1
ATOM 822 C CA . ASN A 1 108 ? -17.051 18.071 -4.614 1.00 46.66 108 ASN A CA 1
ATOM 823 C C . ASN A 1 108 ? -16.041 17.873 -5.756 1.00 46.66 108 ASN A C 1
ATOM 825 O O . ASN A 1 108 ? -15.405 18.830 -6.195 1.00 46.66 108 ASN A O 1
ATOM 829 N N . ALA A 1 109 ? -15.862 16.627 -6.182 1.00 40.84 109 ALA A N 1
ATOM 830 C CA . ALA A 1 109 ? -14.978 16.264 -7.268 1.00 40.84 109 ALA A CA 1
ATOM 831 C C . ALA A 1 109 ? -15.876 15.932 -8.453 1.00 40.84 109 ALA A C 1
ATOM 833 O O . ALA A 1 109 ? -16.438 14.840 -8.524 1.00 40.84 109 ALA A O 1
ATOM 834 N N . ASP A 1 110 ? -16.027 16.903 -9.352 1.00 39.28 110 ASP A N 1
ATOM 835 C CA . ASP A 1 110 ? -16.321 16.604 -10.748 1.00 39.28 110 ASP A CA 1
ATOM 836 C C . ASP A 1 110 ? -15.164 15.735 -11.276 1.00 39.28 110 ASP A C 1
ATOM 838 O O . ASP A 1 110 ? -14.066 16.230 -11.548 1.00 39.28 110 ASP A O 1
ATOM 842 N N . LEU A 1 111 ? -15.414 14.427 -11.358 1.00 40.31 111 LEU A N 1
ATOM 843 C CA . LEU A 1 111 ? -14.695 13.453 -12.180 1.00 40.31 111 LEU A CA 1
ATOM 844 C C . LEU A 1 111 ? -15.696 12.778 -13.117 1.00 40.31 111 LEU A C 1
ATOM 846 O O . LEU A 1 111 ? -16.768 12.356 -12.623 1.00 40.31 111 LEU A O 1
#

Radius of gyration: 16.65 Å; chains: 1; bounding box: 35×34×45 Å

Sequence (111 aa):
GNGGGGRNDPFVGDFFEVHGNAVPDSDVTLGGTNDLEVVSHIYKDWKSTLRVRRKLNTGDKWDAVLTKGPTDIVYAWCVEPFCKDETDAHAPGDWGMINVDLSGDSLNADL

Secondary structure (DSSP, 8-state):
-------PPPP---EE-SSSSSPPEEGGGGT-----EEEEEEEETTEEEEEEE--S----SSS----SSEEEEEEE---TTS-SSTTSPPPTT-EEEEEEE-S--------

Foldseek 3Di:
DDDDDDPDDDDDFAFACDPPPFFTDGQVVVVWDTFKDFPDWDDDPNDIDTDIDGDLDPVTPRDDNHDAFKDKDKDFDADPPAPPDSGTDGDVPRIDIDIDGNNPPDPPDPD

pLDDT: mean 84.41, std 16.31, range [31.52, 97.25]

Organism: NCBI:txid73025